Protein AF-A0A448WV19-F1 (afdb_monomer_lite)

Secondary structure (DSSP, 8-state):
--------HHHHHHHHHHSPPSEEEEEEEESSSSGGG-EEEEEEEETTEEEEESSTT-SS-SEEEE-TT-EEEEEETTEEEEE-TT--STT--EEEE-SSHHHHTT-

Structure (mmCIF, N/CA/C/O backbone):
data_AF-A0A448WV19-F1
#
_entry.id   AF-A0A448WV19-F1
#
loop_
_atom_site.group_PDB
_atom_site.id
_atom_site.type_symbol
_atom_site.label_atom_id
_atom_site.label_alt_id
_atom_site.label_comp_id
_atom_site.label_asym_id
_atom_site.label_entity_id
_atom_site.label_seq_id
_atom_site.pdbx_PDB_ins_code
_atom_site.Cartn_x
_atom_site.Cartn_y
_atom_site.Cartn_z
_atom_site.occupancy
_atom_site.B_iso_or_equiv
_atom_site.auth_seq_id
_atom_site.auth_comp_id
_atom_site.auth_asym_id
_atom_site.auth_atom_id
_atom_site.pdbx_PDB_model_num
ATOM 1 N N . MET A 1 1 ? -8.969 9.475 -21.921 1.00 36.94 1 MET A N 1
ATOM 2 C CA . MET A 1 1 ? -9.226 10.253 -20.693 1.00 36.94 1 MET A CA 1
ATOM 3 C C . MET A 1 1 ? -10.338 9.533 -19.950 1.00 36.94 1 MET A C 1
ATOM 5 O O . MET A 1 1 ? -11.493 9.821 -20.215 1.00 36.94 1 MET A O 1
ATOM 9 N N . LEU A 1 2 ? -10.011 8.553 -19.099 1.00 32.88 2 LEU A N 1
ATOM 10 C CA . LEU A 1 2 ? -10.973 8.065 -18.109 1.00 32.88 2 LEU A CA 1
ATOM 11 C C . LEU A 1 2 ? -10.776 8.928 -16.868 1.00 32.88 2 LEU A C 1
ATOM 13 O O . LEU A 1 2 ? -9.900 8.696 -16.041 1.00 32.88 2 LEU A O 1
ATOM 17 N N . LEU A 1 3 ? -11.526 10.021 -16.822 1.00 36.72 3 LEU A N 1
ATOM 18 C CA . LEU A 1 3 ? -11.643 10.816 -15.618 1.00 36.72 3 LEU A CA 1
ATOM 19 C C . LEU A 1 3 ? -12.665 10.074 -14.755 1.00 36.72 3 LEU A C 1
ATOM 21 O O . LEU A 1 3 ? -13.866 10.224 -14.968 1.00 36.72 3 LEU A O 1
ATOM 25 N N . MET A 1 4 ? -12.200 9.220 -13.840 1.00 44.19 4 MET A N 1
ATOM 26 C CA . MET A 1 4 ? -13.065 8.589 -12.841 1.00 44.19 4 MET A CA 1
ATOM 27 C C . MET A 1 4 ? -13.496 9.683 -11.854 1.00 44.19 4 MET A C 1
ATOM 29 O O . MET A 1 4 ? -12.908 9.891 -10.800 1.00 44.19 4 MET A O 1
ATOM 33 N N . LYS A 1 5 ? -14.466 10.489 -12.296 1.00 49.75 5 LYS A N 1
ATOM 34 C CA . LYS A 1 5 ? -14.966 11.707 -11.644 1.00 49.75 5 LYS A CA 1
ATOM 35 C C . LYS A 1 5 ? -16.047 11.421 -10.600 1.00 49.75 5 LYS A C 1
ATOM 37 O O . LYS A 1 5 ? -16.660 12.352 -10.094 1.00 49.75 5 LYS A O 1
ATOM 42 N N . ILE A 1 6 ? -16.286 10.151 -10.289 1.00 49.88 6 ILE A N 1
ATOM 43 C CA . ILE A 1 6 ? -17.255 9.730 -9.281 1.00 49.88 6 ILE A CA 1
ATOM 44 C C . ILE A 1 6 ? -16.493 8.935 -8.229 1.00 49.88 6 ILE A C 1
ATOM 46 O O . ILE A 1 6 ? -16.576 7.714 -8.163 1.00 49.88 6 ILE A O 1
ATOM 50 N N . LEU A 1 7 ? -15.694 9.640 -7.432 1.00 62.94 7 LEU A N 1
ATOM 51 C CA . LEU A 1 7 ? -15.180 9.084 -6.195 1.00 62.94 7 LEU A CA 1
ATOM 52 C C . LEU A 1 7 ? -15.671 9.941 -5.039 1.00 62.94 7 LEU A C 1
ATOM 54 O O . LEU A 1 7 ? -15.227 11.070 -4.854 1.00 62.94 7 LEU A O 1
ATOM 58 N N . ASN A 1 8 ? -16.631 9.405 -4.294 1.00 74.19 8 ASN A N 1
ATOM 59 C CA . ASN A 1 8 ? -17.055 9.968 -3.026 1.00 74.19 8 ASN A CA 1
ATOM 60 C C . ASN A 1 8 ? -16.3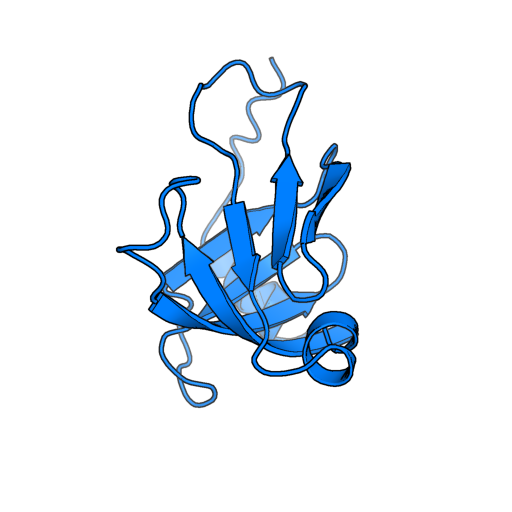43 9.187 -1.923 1.00 74.19 8 ASN A C 1
ATOM 62 O O . ASN A 1 8 ? -16.521 7.973 -1.817 1.00 74.19 8 ASN A O 1
ATOM 66 N N . GLU A 1 9 ? -15.559 9.881 -1.103 1.00 71.56 9 GLU A N 1
ATOM 67 C CA . GLU A 1 9 ? -14.842 9.298 0.035 1.00 71.56 9 GLU A CA 1
ATOM 68 C C . GLU A 1 9 ? -15.784 8.478 0.927 1.00 71.56 9 GLU A C 1
ATOM 70 O O . GLU A 1 9 ? -15.467 7.347 1.287 1.00 71.56 9 GLU A O 1
ATOM 75 N N . LYS A 1 10 ? -17.011 8.966 1.160 1.00 80.38 10 LYS A N 1
ATOM 76 C CA . LYS A 1 10 ? -18.027 8.253 1.950 1.00 80.38 10 LYS A CA 1
ATOM 77 C C . LYS A 1 10 ? -18.443 6.925 1.327 1.00 80.38 10 LYS A C 1
ATOM 79 O O . LYS A 1 10 ? -18.716 5.978 2.054 1.00 80.38 10 LYS A O 1
ATOM 84 N N . THR A 1 11 ? -18.496 6.843 -0.001 1.00 83.38 11 THR A N 1
ATOM 85 C CA . THR A 1 11 ? -18.836 5.599 -0.703 1.00 83.38 11 THR A CA 1
ATOM 86 C C . THR A 1 11 ? -17.714 4.580 -0.565 1.00 83.38 11 THR A C 1
ATOM 88 O O . THR A 1 11 ? -17.993 3.413 -0.312 1.00 83.38 11 THR A O 1
ATOM 91 N N . VAL A 1 12 ? -16.454 5.013 -0.668 1.00 78.81 12 VAL A N 1
ATOM 92 C CA . VAL A 1 12 ? -15.299 4.120 -0.489 1.00 78.81 12 VAL A CA 1
ATOM 93 C C . VAL A 1 12 ? -15.248 3.593 0.945 1.00 78.81 12 VAL A C 1
ATOM 95 O O . VAL A 1 12 ? -15.141 2.391 1.149 1.00 78.81 12 VAL A O 1
ATOM 98 N N . LEU A 1 13 ? -15.420 4.461 1.942 1.00 82.31 13 LEU A N 1
ATOM 99 C CA . LEU A 1 13 ? -15.494 4.056 3.350 1.00 82.31 13 LEU A CA 1
ATOM 100 C C . LEU A 1 13 ? -16.639 3.080 3.614 1.00 82.31 13 LEU A C 1
ATOM 102 O O . LEU A 1 13 ? -16.463 2.076 4.302 1.00 82.31 13 LEU A O 1
ATOM 106 N N . TYR A 1 14 ? -17.816 3.367 3.054 1.00 86.06 14 TYR A N 1
ATOM 107 C CA . TYR A 1 14 ? -18.973 2.492 3.173 1.00 86.06 14 TYR A CA 1
ATOM 108 C C . TYR A 1 14 ? -18.684 1.111 2.579 1.00 86.06 14 TYR A C 1
ATOM 110 O O . TYR A 1 14 ? -18.975 0.114 3.232 1.00 86.06 14 TYR A O 1
ATOM 118 N N . TYR A 1 15 ? -18.062 1.049 1.400 1.00 86.06 15 TYR A N 1
ATOM 119 C CA . TYR A 1 15 ? -17.647 -0.202 0.766 1.00 86.06 15 TYR A CA 1
ATOM 120 C C . TYR A 1 15 ? -16.700 -1.004 1.674 1.00 86.06 15 TYR A C 1
ATOM 122 O O . TYR A 1 15 ? -17.026 -2.123 2.055 1.00 86.06 15 TYR A O 1
ATOM 130 N N . PHE A 1 16 ? -15.606 -0.404 2.159 1.00 85.44 16 PHE A N 1
ATOM 131 C CA . PHE A 1 16 ? -14.665 -1.088 3.065 1.00 85.44 16 PHE A CA 1
ATOM 132 C C . PHE A 1 16 ? -15.283 -1.530 4.397 1.00 85.44 16 PHE A C 1
ATOM 134 O O . PHE A 1 16 ? -14.795 -2.476 5.009 1.00 85.44 16 PHE A O 1
ATOM 141 N N . LYS A 1 17 ? -16.332 -0.853 4.875 1.00 84.75 17 LYS A N 1
ATOM 142 C CA . LYS A 1 17 ? -17.014 -1.222 6.121 1.00 84.75 17 LYS A CA 1
ATOM 143 C C . LYS A 1 17 ? -17.917 -2.451 5.970 1.00 84.75 17 LYS A C 1
ATOM 145 O O . LYS A 1 17 ? -18.141 -3.141 6.961 1.00 84.75 17 LYS A O 1
ATOM 150 N N . HIS A 1 18 ? -18.472 -2.686 4.783 1.00 85.31 18 HIS A N 1
ATOM 151 C CA . HIS A 1 18 ? -19.487 -3.725 4.566 1.00 85.31 18 HIS A CA 1
ATOM 152 C C . HIS A 1 18 ? -18.979 -4.909 3.744 1.00 85.31 18 HIS A C 1
ATOM 154 O O . HIS A 1 18 ? -19.584 -5.976 3.796 1.00 85.31 18 HIS A O 1
ATOM 160 N N . GLU A 1 19 ? -17.873 -4.743 3.027 1.00 87.56 19 GLU A N 1
ATOM 161 C CA . GLU A 1 19 ? -17.269 -5.808 2.239 1.00 87.56 19 GLU A CA 1
ATOM 162 C C . GLU A 1 19 ? -16.224 -6.599 3.017 1.00 87.56 19 GLU A C 1
ATOM 164 O O . GLU A 1 19 ? -15.606 -6.126 3.976 1.00 87.56 19 GLU A O 1
ATOM 169 N N . ARG A 1 20 ? -15.995 -7.833 2.564 1.00 88.06 20 ARG A N 1
ATOM 170 C CA . ARG A 1 20 ? -14.919 -8.672 3.082 1.00 88.06 20 ARG A CA 1
ATOM 171 C C . ARG A 1 20 ? -13.573 -8.136 2.597 1.00 88.06 20 ARG A C 1
ATOM 173 O O . ARG A 1 20 ? -13.386 -7.876 1.412 1.00 88.06 20 ARG A O 1
ATOM 180 N N . HIS A 1 21 ? -12.621 -8.007 3.517 1.00 89.81 21 HIS A N 1
ATOM 181 C CA . HIS A 1 21 ? -11.244 -7.660 3.171 1.00 89.81 21 HIS A CA 1
ATOM 182 C C . HIS A 1 21 ? -10.541 -8.897 2.613 1.00 89.81 21 HIS A C 1
ATOM 184 O O . HIS A 1 21 ? -10.567 -9.963 3.235 1.00 89.81 21 HIS A O 1
ATOM 190 N N . ASP A 1 22 ? -9.938 -8.759 1.434 1.00 92.38 22 ASP A N 1
ATOM 191 C CA . ASP A 1 22 ? -9.237 -9.854 0.760 1.00 92.38 22 ASP A CA 1
ATOM 192 C C . ASP A 1 22 ? -7.896 -10.123 1.437 1.00 92.38 22 ASP A C 1
ATOM 194 O O . ASP A 1 22 ? -7.525 -11.270 1.691 1.00 92.38 22 ASP A O 1
ATOM 198 N N . LYS A 1 23 ? -7.178 -9.038 1.740 1.00 94.62 23 LYS A N 1
ATOM 199 C CA . LYS A 1 23 ? -5.858 -9.044 2.362 1.00 94.62 23 LYS A CA 1
ATOM 200 C C . LYS A 1 23 ? -5.652 -7.794 3.207 1.00 94.62 23 LYS A C 1
ATOM 202 O O . LYS A 1 23 ? -6.154 -6.718 2.884 1.00 94.62 23 LYS A O 1
ATOM 207 N N . GLU A 1 24 ? -4.865 -7.926 4.265 1.00 94.62 24 GLU A N 1
ATOM 208 C CA . GLU A 1 24 ? -4.485 -6.814 5.128 1.00 94.62 24 GLU A CA 1
ATOM 209 C C . GLU A 1 24 ? -3.094 -7.035 5.727 1.00 94.62 24 GLU A C 1
ATOM 211 O O . GLU A 1 24 ? -2.678 -8.162 5.996 1.00 94.62 24 GLU A O 1
ATOM 216 N N . GLY A 1 25 ? -2.354 -5.954 5.956 1.00 95.50 25 GLY A N 1
ATOM 217 C CA . GLY A 1 25 ? -0.951 -6.071 6.330 1.00 95.50 25 GLY A CA 1
ATOM 218 C C . GLY A 1 25 ? -0.248 -4.733 6.464 1.00 95.50 25 GLY A C 1
ATOM 219 O O . GLY A 1 25 ? -0.702 -3.705 5.970 1.00 95.50 25 GLY A O 1
ATOM 220 N N . THR A 1 26 ? 0.879 -4.730 7.170 1.00 96.25 26 THR A N 1
ATOM 221 C CA . THR A 1 26 ? 1.673 -3.512 7.347 1.00 96.25 26 THR A CA 1
ATOM 222 C C . THR A 1 26 ? 2.851 -3.506 6.390 1.00 96.25 26 THR A C 1
ATOM 224 O O . THR A 1 26 ? 3.689 -4.400 6.442 1.00 96.25 26 THR A O 1
ATOM 227 N N . LEU A 1 27 ? 2.948 -2.458 5.574 1.00 96.69 27 LEU A N 1
ATOM 228 C CA . LEU A 1 27 ? 4.061 -2.229 4.658 1.00 96.69 27 LEU A CA 1
ATOM 229 C C . LEU A 1 27 ? 4.599 -0.810 4.825 1.00 96.69 27 LEU A C 1
ATOM 231 O O . LEU A 1 27 ? 3.926 0.109 5.293 1.00 96.69 27 LEU A O 1
ATOM 235 N N . PHE A 1 28 ? 5.831 -0.606 4.399 1.00 95.62 28 PHE A N 1
ATOM 236 C CA . PHE A 1 28 ? 6.408 0.711 4.226 1.00 95.62 28 PHE A CA 1
ATOM 237 C C . PHE A 1 28 ? 6.034 1.263 2.855 1.00 95.62 28 PHE A C 1
ATOM 239 O O . PHE A 1 28 ? 6.182 0.585 1.847 1.00 95.62 28 PHE A O 1
ATOM 246 N N . LYS A 1 29 ? 5.622 2.529 2.795 1.00 94.38 29 LYS A N 1
ATOM 247 C CA . LYS A 1 29 ? 5.167 3.196 1.574 1.00 94.38 29 LYS A CA 1
ATOM 248 C C . LYS A 1 29 ? 5.942 4.472 1.267 1.00 94.38 29 LYS A C 1
ATOM 250 O O . LYS A 1 29 ? 6.116 5.318 2.140 1.00 94.38 29 LYS A O 1
ATOM 255 N N . THR A 1 30 ? 6.249 4.693 -0.010 1.00 92.88 30 THR A N 1
ATOM 256 C CA . THR A 1 30 ? 6.687 5.990 -0.560 1.00 92.88 30 THR A CA 1
ATOM 257 C C . THR A 1 30 ? 6.092 6.225 -1.958 1.00 92.88 30 THR A C 1
ATOM 259 O O . THR A 1 30 ? 5.580 5.302 -2.590 1.00 92.88 30 THR A O 1
ATOM 262 N N . ARG A 1 31 ? 6.086 7.480 -2.425 1.00 88.38 31 ARG A N 1
ATOM 263 C CA . ARG A 1 31 ? 5.794 7.846 -3.833 1.00 88.38 31 ARG A CA 1
ATOM 264 C C . ARG A 1 31 ? 7.065 8.143 -4.639 1.00 88.38 31 ARG A C 1
ATOM 266 O O . ARG A 1 31 ? 7.004 8.466 -5.818 1.00 88.38 31 ARG A O 1
ATOM 273 N N . LEU A 1 32 ? 8.224 8.083 -3.991 1.00 82.19 32 LEU A N 1
ATOM 274 C CA . LEU A 1 32 ? 9.522 8.347 -4.595 1.00 82.19 32 LEU A CA 1
ATOM 275 C C . LEU A 1 32 ? 10.328 7.058 -4.594 1.00 82.19 32 LEU A C 1
ATOM 277 O O . LEU A 1 32 ? 10.419 6.404 -3.564 1.00 82.19 32 LEU A O 1
ATOM 281 N N . GLN A 1 33 ? 11.004 6.757 -5.697 1.00 69.31 33 GLN A N 1
ATOM 282 C CA . GLN A 1 33 ? 11.907 5.605 -5.776 1.00 69.31 33 GLN A CA 1
ATOM 283 C C . GLN A 1 33 ? 13.092 5.705 -4.787 1.00 69.31 33 GLN A C 1
ATOM 285 O O . GLN A 1 33 ? 13.749 4.715 -4.479 1.00 69.31 33 GLN A O 1
ATOM 290 N N . LYS A 1 34 ? 13.378 6.908 -4.265 1.00 69.19 34 LYS A N 1
ATOM 291 C CA . LYS A 1 34 ? 14.466 7.157 -3.310 1.00 69.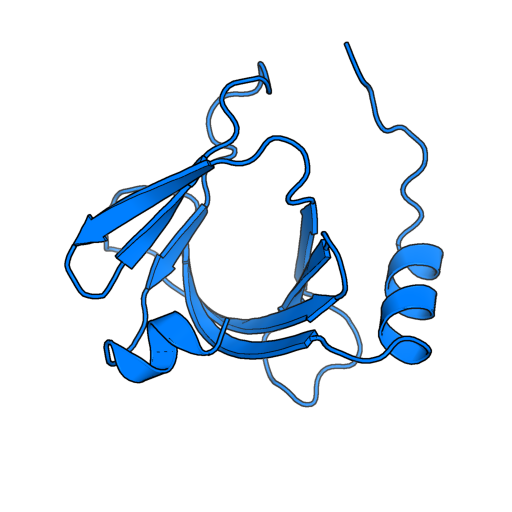19 34 LYS A CA 1
ATOM 292 C C . LYS A 1 34 ? 14.099 6.667 -1.901 1.00 69.19 34 LYS A C 1
ATOM 294 O O . LYS A 1 34 ? 13.050 7.018 -1.364 1.00 69.19 34 LYS A O 1
ATOM 299 N N . LYS A 1 35 ? 15.022 5.922 -1.279 1.00 60.88 35 LYS A N 1
ATOM 300 C CA . LYS A 1 35 ? 14.836 5.172 -0.020 1.00 60.88 35 LYS A CA 1
ATOM 301 C C . LYS A 1 35 ? 14.529 6.010 1.238 1.00 60.88 35 LYS A C 1
ATOM 303 O O . LYS A 1 35 ? 14.056 5.449 2.218 1.00 60.88 35 LYS A O 1
ATOM 308 N N . ASN A 1 36 ? 14.724 7.330 1.236 1.00 65.94 36 ASN A N 1
ATOM 309 C CA . ASN A 1 36 ? 14.724 8.121 2.482 1.00 65.94 36 ASN A CA 1
ATOM 310 C C . ASN A 1 36 ? 13.341 8.567 3.003 1.00 65.94 36 ASN A C 1
ATOM 312 O O . ASN A 1 36 ? 13.277 9.295 3.989 1.00 65.94 36 ASN A O 1
ATOM 316 N N . HIS A 1 37 ? 12.230 8.154 2.380 1.00 80.19 37 HIS A N 1
ATOM 317 C CA . HIS A 1 37 ? 10.889 8.637 2.760 1.00 80.19 37 HIS A CA 1
ATOM 318 C C . HIS A 1 37 ? 9.819 7.542 2.835 1.00 80.19 37 HIS A C 1
ATOM 320 O O . HIS A 1 37 ? 8.639 7.794 2.584 1.00 80.19 37 HIS A O 1
ATOM 326 N N . PHE A 1 38 ? 10.216 6.320 3.184 1.00 91.25 38 PHE A N 1
ATOM 327 C CA . PHE A 1 38 ? 9.261 5.260 3.478 1.00 91.25 38 PHE A CA 1
ATOM 328 C C . PHE A 1 38 ? 8.539 5.531 4.805 1.00 91.25 38 PHE A C 1
ATOM 330 O O . PHE A 1 38 ? 9.171 5.747 5.836 1.00 91.25 38 PHE A O 1
ATOM 337 N N . LYS A 1 39 ? 7.205 5.499 4.785 1.00 94.69 39 LYS A N 1
ATOM 338 C CA . LYS A 1 39 ? 6.360 5.582 5.982 1.00 94.69 39 LYS A CA 1
ATOM 339 C C . LYS A 1 39 ? 5.648 4.254 6.201 1.00 94.69 39 LYS A C 1
ATOM 341 O O . LYS A 1 39 ? 5.073 3.722 5.256 1.00 94.69 39 LYS A O 1
ATOM 346 N N . LYS A 1 40 ? 5.670 3.731 7.428 1.00 95.88 40 LYS A N 1
ATOM 347 C CA . LYS A 1 40 ? 4.943 2.506 7.797 1.00 95.88 40 LYS A CA 1
ATOM 348 C C . LYS A 1 40 ? 3.440 2.772 7.737 1.00 95.88 40 LYS A C 1
ATOM 350 O O . LYS A 1 40 ? 2.986 3.772 8.288 1.00 95.88 40 LYS A O 1
ATOM 355 N N . ARG A 1 41 ? 2.685 1.943 7.025 1.00 96.88 41 ARG A N 1
ATOM 356 C CA . ARG A 1 41 ? 1.241 2.092 6.820 1.00 96.88 41 ARG A CA 1
ATOM 357 C C . ARG A 1 41 ? 0.569 0.735 6.899 1.00 96.88 41 ARG A C 1
ATOM 359 O O . ARG A 1 41 ? 1.125 -0.260 6.437 1.00 96.88 41 ARG A O 1
ATOM 366 N N . TYR A 1 42 ? -0.622 0.717 7.478 1.00 96.56 42 TYR A N 1
ATOM 367 C CA . TYR A 1 42 ? -1.473 -0.460 7.459 1.00 96.56 42 TYR A CA 1
ATOM 368 C C . TYR A 1 42 ? -2.325 -0.431 6.196 1.00 96.56 42 TYR A C 1
ATOM 370 O O . TYR A 1 42 ? -2.982 0.572 5.934 1.00 96.56 42 TYR A O 1
ATOM 378 N N . PHE A 1 43 ? -2.265 -1.486 5.399 1.00 96.25 43 PHE A N 1
ATOM 379 C CA . PHE A 1 43 ? -2.957 -1.616 4.128 1.00 96.25 43 PHE A C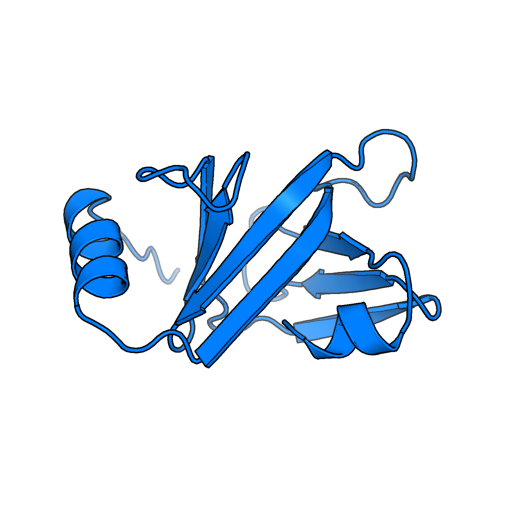A 1
ATOM 380 C C . PHE A 1 43 ? -4.115 -2.594 4.252 1.00 96.25 43 PHE A C 1
ATOM 382 O O . PHE A 1 43 ? -3.993 -3.615 4.927 1.00 96.25 43 PHE A O 1
ATOM 389 N N . VAL A 1 44 ? -5.207 -2.278 3.563 1.00 94.56 44 VAL A N 1
ATOM 390 C CA . VAL A 1 44 ? -6.375 -3.146 3.418 1.00 94.56 44 VAL A CA 1
ATOM 391 C C . VAL A 1 44 ? -6.737 -3.193 1.940 1.00 94.56 44 VAL A C 1
ATOM 393 O O . VAL A 1 44 ? -6.958 -2.151 1.316 1.00 94.56 44 VAL A O 1
ATOM 396 N N . LEU A 1 45 ? -6.769 -4.399 1.383 1.00 94.19 45 LEU A N 1
ATOM 397 C CA . LEU A 1 45 ? -7.185 -4.680 0.017 1.00 94.19 45 LEU A CA 1
ATOM 398 C C . LEU A 1 45 ? -8.627 -5.189 0.023 1.00 94.19 45 LEU A C 1
ATOM 400 O O . LEU A 1 45 ? -8.961 -6.133 0.741 1.00 94.19 45 LEU A O 1
ATOM 404 N N . CYS A 1 46 ? -9.467 -4.571 -0.799 1.00 92.94 46 CYS A N 1
ATOM 405 C CA . CYS A 1 46 ? -10.817 -5.040 -1.070 1.00 92.94 46 CYS A CA 1
ATOM 406 C C . CYS A 1 46 ? -11.129 -4.856 -2.560 1.00 92.94 46 CYS A C 1
ATOM 408 O O . CYS A 1 46 ? -11.189 -3.729 -3.066 1.00 92.94 46 CYS A O 1
ATOM 410 N N . GLY A 1 47 ? -11.290 -5.962 -3.284 1.00 89.69 47 GLY A N 1
ATOM 411 C CA . GLY A 1 47 ? -11.410 -5.986 -4.736 1.00 89.69 47 GLY A CA 1
ATOM 412 C C . GLY A 1 47 ? -10.194 -5.351 -5.412 1.00 89.69 47 GLY A C 1
ATOM 413 O O . GLY A 1 47 ? -9.056 -5.780 -5.238 1.00 89.69 47 GLY A O 1
ATOM 414 N N . ASN A 1 48 ? -10.428 -4.295 -6.192 1.00 89.81 48 ASN A N 1
ATOM 415 C CA . ASN A 1 48 ? -9.381 -3.524 -6.868 1.00 89.81 48 ASN A CA 1
ATOM 416 C C . ASN A 1 48 ? -9.011 -2.225 -6.129 1.00 89.81 48 ASN A C 1
ATOM 418 O O . ASN A 1 48 ? -8.430 -1.318 -6.733 1.00 89.81 48 ASN A O 1
ATOM 422 N N . ILE A 1 49 ? -9.359 -2.106 -4.847 1.00 91.25 49 ILE A N 1
ATOM 423 C CA . ILE A 1 49 ? -9.117 -0.909 -4.049 1.00 91.25 49 ILE A CA 1
ATOM 424 C C . ILE A 1 49 ? -8.167 -1.245 -2.904 1.00 91.25 49 ILE A C 1
ATOM 426 O O . ILE A 1 49 ? -8.441 -2.118 -2.085 1.00 91.25 49 ILE A O 1
ATOM 430 N N . LEU A 1 50 ? -7.062 -0.509 -2.827 1.00 93.69 50 LEU A N 1
ATOM 431 C CA . LEU A 1 50 ? -6.064 -0.634 -1.774 1.00 93.69 50 LEU A CA 1
ATOM 432 C C . LEU A 1 50 ? -6.061 0.640 -0.922 1.00 93.69 50 LEU A C 1
ATOM 434 O O . LEU A 1 50 ? -5.548 1.686 -1.334 1.00 93.69 50 LEU A O 1
ATOM 438 N N . ALA A 1 51 ? -6.657 0.562 0.264 1.00 92.94 51 ALA A N 1
ATOM 439 C CA . ALA A 1 51 ? -6.667 1.641 1.246 1.00 92.94 51 ALA A CA 1
ATOM 440 C C . ALA A 1 51 ? -5.445 1.545 2.167 1.00 92.94 51 ALA A C 1
ATOM 442 O O . ALA A 1 51 ? -4.937 0.453 2.424 1.00 92.94 51 ALA A O 1
ATOM 443 N N . TYR A 1 52 ? -4.965 2.685 2.672 1.00 94.56 52 TYR A N 1
ATOM 444 C CA . TYR A 1 52 ? -3.891 2.708 3.664 1.00 94.56 52 TYR A CA 1
ATOM 445 C C . TYR A 1 52 ? -4.152 3.682 4.811 1.00 94.56 52 TYR A C 1
ATOM 447 O O . TYR A 1 52 ? -4.609 4.805 4.610 1.00 94.56 52 TYR A O 1
ATOM 455 N N . TYR A 1 53 ? -3.776 3.261 6.013 1.00 94.81 53 TYR A N 1
ATOM 456 C CA . TYR A 1 53 ? -4.055 3.905 7.294 1.00 94.81 53 TYR A CA 1
ATOM 457 C C . TYR A 1 53 ? -2.745 4.197 8.040 1.00 94.81 53 TYR A C 1
ATOM 459 O O . TYR A 1 53 ? -1.692 3.631 7.710 1.00 94.81 53 TYR A O 1
ATOM 467 N N . GLU A 1 54 ? -2.777 5.082 9.042 1.00 96.25 54 GLU A N 1
ATOM 468 C CA . GLU A 1 54 ? -1.623 5.256 9.936 1.00 96.25 54 GLU A CA 1
ATOM 469 C C . GLU A 1 54 ? -1.459 4.001 10.808 1.00 96.25 54 GLU A C 1
ATOM 471 O O . GLU A 1 54 ? -0.347 3.492 10.954 1.00 96.25 54 GLU A O 1
ATOM 476 N N . ARG A 1 55 ? -2.566 3.462 11.335 1.00 96.19 55 ARG A N 1
ATOM 477 C CA . ARG A 1 55 ? -2.632 2.270 12.193 1.00 96.19 55 ARG A CA 1
ATOM 478 C C . ARG A 1 55 ? -3.837 1.398 11.835 1.00 96.19 55 ARG A C 1
ATOM 480 O O . ARG A 1 55 ? -4.818 1.873 11.281 1.00 96.19 55 ARG A O 1
ATOM 487 N N . ARG A 1 56 ? -3.793 0.121 12.234 1.00 94.38 56 ARG A N 1
ATOM 488 C CA . ARG A 1 56 ? -4.892 -0.848 12.035 1.00 94.38 56 ARG A CA 1
ATOM 489 C C . ARG A 1 56 ? -6.216 -0.438 12.691 1.00 94.38 56 ARG A C 1
ATOM 491 O O . ARG A 1 56 ? -7.273 -0.796 12.199 1.00 94.38 56 ARG A O 1
ATOM 498 N N . SER A 1 57 ? -6.154 0.268 13.816 1.00 93.44 57 SER A N 1
ATOM 499 C CA . SER A 1 57 ? -7.332 0.704 14.575 1.00 93.44 57 SER A CA 1
ATOM 500 C C . SER A 1 57 ? -8.011 1.951 14.007 1.00 93.44 57 SER A C 1
ATOM 502 O O . SER A 1 57 ? -9.033 2.373 14.546 1.00 93.44 57 SER A O 1
ATOM 504 N N . ASP A 1 58 ? -7.417 2.591 13.000 1.00 92.56 58 ASP A N 1
ATOM 505 C CA . ASP A 1 58 ? -7.945 3.841 12.468 1.00 92.56 58 ASP A CA 1
ATOM 506 C C . ASP A 1 58 ? -9.170 3.569 11.594 1.00 92.56 58 ASP A C 1
ATOM 508 O O . ASP A 1 58 ? -9.198 2.630 10.803 1.00 92.56 58 ASP A O 1
ATOM 512 N N . VAL A 1 59 ? -10.184 4.420 11.734 1.00 84.94 59 VAL A N 1
ATOM 513 C CA . VAL A 1 59 ? -11.441 4.301 10.979 1.00 84.94 59 VAL A CA 1
ATOM 514 C C . VAL A 1 59 ? -11.295 4.882 9.571 1.00 84.94 59 VAL A C 1
ATOM 516 O O . VAL A 1 59 ? -11.834 4.339 8.610 1.00 84.94 59 VAL A O 1
ATOM 519 N N . GLU A 1 60 ? -10.538 5.972 9.449 1.00 86.50 60 GLU A N 1
ATOM 520 C CA . GLU A 1 60 ? -10.396 6.744 8.216 1.00 86.50 60 GLU A CA 1
ATOM 521 C C . GLU A 1 60 ? -9.035 6.472 7.552 1.00 86.50 60 GLU A C 1
ATOM 523 O O . GLU A 1 60 ? -7.996 6.575 8.216 1.00 86.50 60 GLU A O 1
ATOM 528 N N . PRO A 1 61 ? -8.996 6.143 6.249 1.00 92.31 61 PRO A N 1
ATOM 529 C CA . PRO A 1 61 ? -7.757 5.935 5.529 1.00 92.31 61 PRO A CA 1
ATOM 530 C C . PRO A 1 61 ? -7.065 7.272 5.266 1.00 92.31 61 PRO A C 1
ATOM 532 O O . PRO A 1 61 ? -7.679 8.289 4.954 1.00 92.31 61 PRO A O 1
ATOM 535 N N . LEU A 1 62 ? -5.738 7.243 5.279 1.00 92.62 62 LEU A N 1
ATOM 536 C CA . LEU A 1 62 ? -4.902 8.350 4.813 1.00 92.62 62 LEU A CA 1
ATOM 537 C C . LEU A 1 62 ? -4.907 8.483 3.285 1.00 92.62 62 LEU A C 1
ATOM 539 O O . LEU A 1 62 ? -4.409 9.468 2.735 1.00 92.62 62 LEU A O 1
ATOM 543 N N . GLY A 1 63 ? -5.366 7.453 2.582 1.00 90.62 63 GLY A N 1
ATOM 544 C CA . GLY A 1 63 ? -5.581 7.502 1.151 1.00 90.62 63 GLY A CA 1
ATOM 545 C C . GLY A 1 63 ? -5.928 6.149 0.560 1.00 90.62 63 GLY A C 1
ATOM 546 O O . GLY A 1 63 ? -5.855 5.107 1.210 1.00 90.62 63 GLY A O 1
ATOM 547 N N . VAL A 1 64 ? -6.302 6.205 -0.711 1.00 90.88 64 VAL A N 1
ATOM 548 C CA . VAL A 1 64 ? -6.813 5.071 -1.471 1.00 90.88 64 VAL A CA 1
ATOM 549 C C . VAL A 1 64 ? -6.076 4.991 -2.802 1.00 90.88 64 VAL A C 1
ATOM 551 O O . VAL A 1 64 ? -5.759 6.015 -3.415 1.00 90.88 64 VAL A O 1
ATOM 554 N N . ILE A 1 65 ? -5.774 3.771 -3.231 1.00 90.19 65 ILE A N 1
ATOM 555 C CA . ILE A 1 65 ? -5.143 3.457 -4.508 1.00 90.19 65 ILE A CA 1
ATOM 556 C C . ILE A 1 65 ? -6.101 2.548 -5.275 1.00 90.19 65 ILE A C 1
ATOM 558 O O . ILE A 1 65 ? -6.410 1.448 -4.826 1.00 90.19 65 ILE A O 1
ATOM 562 N N . PHE A 1 66 ? -6.561 3.007 -6.435 1.00 89.38 66 PHE A N 1
ATOM 563 C CA . PHE A 1 66 ? -7.299 2.161 -7.370 1.00 89.38 66 PHE A CA 1
ATOM 564 C C . PHE A 1 66 ? -6.294 1.375 -8.187 1.00 89.38 66 PHE A C 1
ATOM 566 O O . PHE A 1 66 ? -5.447 1.970 -8.845 1.00 89.38 66 PHE A O 1
ATOM 573 N N . LEU A 1 67 ? -6.391 0.054 -8.134 1.00 91.12 67 LEU A N 1
ATOM 574 C CA . LEU A 1 67 ? -5.503 -0.877 -8.818 1.00 91.12 67 LEU A CA 1
ATOM 575 C C . LEU A 1 67 ? -5.971 -1.168 -10.256 1.00 91.12 67 LEU A C 1
ATOM 577 O O . LEU A 1 67 ? -5.460 -2.065 -10.919 1.00 91.12 67 LEU A O 1
ATOM 581 N N . GLU A 1 68 ? -6.940 -0.427 -10.785 1.00 88.81 68 GLU A N 1
ATOM 582 C CA . GLU A 1 68 ? -7.338 -0.589 -12.181 1.00 88.81 68 GLU A CA 1
ATOM 583 C C . GLU A 1 68 ? -6.197 -0.179 -13.126 1.00 88.81 68 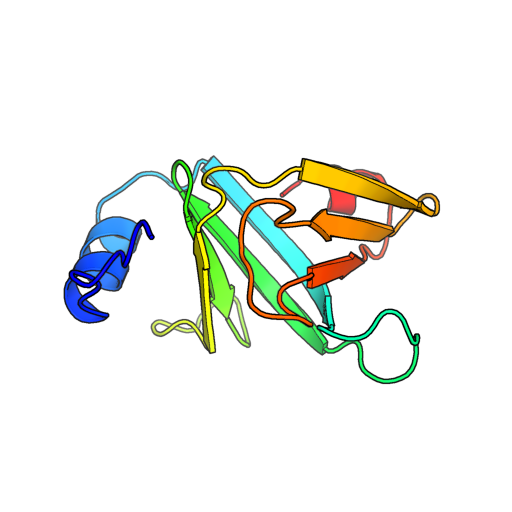GLU A C 1
ATOM 585 O O . GLU A 1 68 ? -5.643 0.918 -13.028 1.00 88.81 68 GLU A O 1
ATOM 590 N N . GLY A 1 69 ? -5.828 -1.085 -14.038 1.00 88.62 69 GLY A N 1
ATOM 591 C CA . GLY A 1 69 ? -4.768 -0.849 -15.020 1.00 88.62 69 GLY A CA 1
ATOM 592 C C . GLY A 1 69 ? -3.365 -0.692 -14.422 1.00 88.62 69 GLY A C 1
ATOM 593 O O . GLY A 1 69 ? -2.483 -0.165 -15.105 1.00 88.62 69 GLY A O 1
ATOM 594 N N . HIS A 1 70 ? -3.159 -1.108 -13.166 1.00 92.44 70 HIS A N 1
ATOM 595 C CA . HIS A 1 70 ? -1.829 -1.130 -12.566 1.00 92.44 70 HIS A CA 1
ATOM 596 C C . HIS A 1 70 ? -0.995 -2.308 -13.088 1.00 92.44 70 HIS A C 1
ATOM 598 O O . HIS A 1 70 ? -1.532 -3.338 -13.495 1.00 92.44 70 HIS A O 1
ATOM 604 N N . SER A 1 71 ? 0.324 -2.173 -13.020 1.00 92.75 71 SER A N 1
ATOM 605 C CA . SER A 1 71 ? 1.256 -3.299 -13.064 1.00 92.75 71 SER A CA 1
ATOM 606 C C . SER A 1 71 ? 2.098 -3.332 -11.791 1.00 92.75 71 SER A C 1
ATOM 608 O O . SER A 1 71 ? 2.274 -2.311 -11.118 1.00 92.75 71 SER A O 1
ATOM 610 N N . ILE A 1 72 ? 2.597 -4.518 -11.452 1.00 93.50 72 ILE A N 1
ATOM 611 C CA . ILE A 1 72 ? 3.502 -4.733 -10.323 1.00 93.50 72 ILE A CA 1
ATOM 612 C C . ILE A 1 72 ? 4.890 -5.019 -10.887 1.00 93.50 72 ILE A C 1
ATOM 614 O O . ILE A 1 72 ? 5.057 -5.922 -11.703 1.00 93.50 72 ILE A O 1
ATOM 618 N N . GLU A 1 73 ? 5.882 -4.259 -10.439 1.00 93.88 73 GLU A N 1
ATOM 619 C CA . GLU A 1 73 ? 7.288 -4.482 -10.775 1.00 93.88 73 GLU A CA 1
ATOM 620 C C . GLU A 1 73 ? 8.086 -4.726 -9.499 1.00 9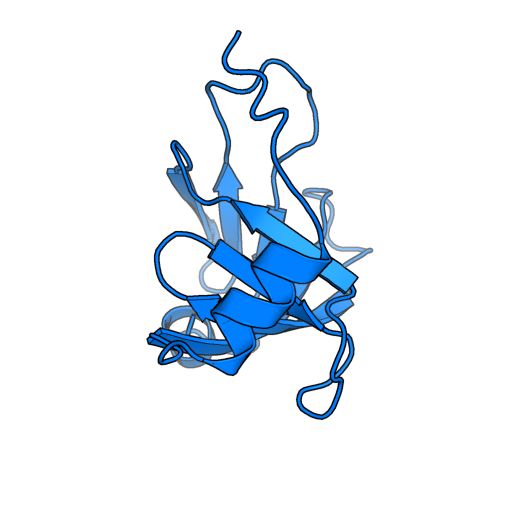3.88 73 GLU A C 1
ATOM 622 O O . GLU A 1 73 ? 8.096 -3.886 -8.597 1.00 93.88 73 GLU A O 1
ATOM 627 N N . MET A 1 74 ? 8.781 -5.860 -9.423 1.00 92.94 74 MET A N 1
ATOM 628 C CA . MET A 1 74 ? 9.721 -6.113 -8.334 1.00 92.94 74 MET A CA 1
ATOM 629 C C . MET A 1 74 ? 10.930 -5.187 -8.486 1.00 92.94 74 MET A C 1
ATOM 631 O O . MET A 1 74 ? 11.557 -5.139 -9.543 1.00 92.94 74 MET A O 1
ATOM 635 N N . VAL A 1 75 ? 11.243 -4.437 -7.432 1.00 92.25 75 VAL A N 1
ATOM 636 C CA . VAL A 1 75 ? 12.411 -3.546 -7.370 1.00 92.25 75 VAL A CA 1
ATOM 637 C C . VAL A 1 75 ? 13.578 -4.257 -6.690 1.00 92.25 75 VAL A C 1
ATOM 639 O O . VAL A 1 75 ? 14.717 -4.133 -7.132 1.00 92.25 75 VAL A O 1
ATOM 642 N N . ASP A 1 76 ? 13.281 -4.991 -5.620 1.00 91.94 76 ASP A N 1
ATOM 643 C CA . ASP A 1 76 ? 14.174 -5.904 -4.908 1.00 91.94 76 ASP A CA 1
ATOM 644 C C . ASP A 1 76 ? 13.333 -6.952 -4.154 1.00 91.94 76 ASP A C 1
ATOM 646 O O . ASP A 1 76 ? 12.104 -6.904 -4.199 1.00 91.94 76 ASP A O 1
ATOM 650 N N . ASP A 1 77 ? 13.974 -7.886 -3.448 1.00 91.31 77 ASP A N 1
ATOM 651 C CA . ASP A 1 77 ? 13.307 -9.012 -2.768 1.00 91.31 77 ASP A CA 1
ATOM 652 C C . ASP A 1 77 ? 12.250 -8.596 -1.732 1.00 91.31 77 ASP A C 1
ATOM 654 O O . ASP A 1 77 ? 11.395 -9.394 -1.351 1.00 91.31 77 ASP A O 1
ATOM 658 N N . LEU A 1 78 ? 12.304 -7.349 -1.256 1.00 93.50 78 LEU A N 1
ATOM 659 C CA . LEU A 1 78 ? 11.406 -6.828 -0.231 1.00 93.50 78 LEU A CA 1
ATOM 660 C C . LEU A 1 78 ? 10.531 -5.683 -0.734 1.00 93.50 78 LEU A C 1
ATOM 662 O O . LEU A 1 78 ? 9.726 -5.178 0.045 1.00 93.50 78 LEU A O 1
ATOM 666 N N . THR A 1 79 ? 10.686 -5.247 -1.986 1.00 93.25 79 THR A N 1
ATOM 667 C CA . THR A 1 79 ? 10.067 -4.023 -2.498 1.00 93.25 79 THR A CA 1
ATOM 668 C C . THR A 1 79 ? 9.472 -4.243 -3.879 1.00 93.25 79 THR A C 1
ATOM 670 O O . THR A 1 79 ? 10.181 -4.610 -4.815 1.00 93.25 79 THR A O 1
ATOM 673 N N . PHE A 1 80 ? 8.199 -3.890 -4.048 1.00 94.00 80 PHE A N 1
ATOM 674 C CA . PHE A 1 80 ? 7.579 -3.766 -5.366 1.00 94.00 80 PHE A CA 1
ATOM 675 C C . PHE A 1 80 ? 7.087 -2.344 -5.625 1.00 94.00 80 PHE A C 1
ATOM 677 O O . PHE A 1 80 ? 6.822 -1.558 -4.708 1.00 94.00 80 PHE A O 1
ATOM 684 N N . ALA A 1 81 ? 6.961 -2.010 -6.902 1.00 93.56 81 ALA A N 1
ATOM 685 C CA . ALA A 1 81 ? 6.346 -0.791 -7.380 1.00 93.56 81 ALA A CA 1
ATOM 686 C C . ALA A 1 81 ? 4.980 -1.100 -8.003 1.00 93.56 81 ALA A C 1
ATOM 688 O O . ALA A 1 81 ? 4.881 -1.926 -8.905 1.00 93.56 81 ALA A O 1
ATOM 689 N N . LEU A 1 82 ? 3.943 -0.395 -7.553 1.00 94.12 82 LEU A N 1
ATOM 690 C CA . LEU A 1 82 ? 2.677 -0.271 -8.270 1.00 94.12 82 LEU A CA 1
ATOM 691 C C . LEU A 1 82 ? 2.841 0.833 -9.311 1.00 94.12 82 LEU A C 1
ATOM 693 O O . LEU A 1 82 ? 3.004 2.005 -8.950 1.00 94.12 82 LEU A O 1
ATOM 697 N N . LYS A 1 83 ? 2.820 0.451 -10.584 1.00 92.19 83 LYS A N 1
ATOM 698 C CA . LYS A 1 83 ? 2.971 1.336 -11.740 1.00 92.19 83 LYS A CA 1
ATOM 699 C C . LYS A 1 83 ? 1.631 1.549 -12.423 1.00 92.19 83 LYS A C 1
ATOM 701 O O . LYS A 1 83 ? 0.804 0.645 -12.471 1.00 92.19 83 LYS A O 1
ATOM 706 N N . PHE A 1 84 ? 1.442 2.731 -13.004 1.00 90.38 84 PHE A N 1
ATOM 707 C CA . PHE A 1 84 ? 0.210 3.098 -13.710 1.00 90.38 84 PHE A CA 1
ATOM 708 C C . PHE A 1 84 ? 0.514 3.623 -15.120 1.00 90.38 84 PHE A C 1
ATOM 710 O O . PHE A 1 84 ? 0.384 4.823 -15.373 1.00 90.38 84 PHE A O 1
ATOM 717 N N . PRO A 1 85 ? 0.931 2.749 -16.055 1.00 84.75 85 PRO A N 1
ATOM 718 C CA . PRO A 1 85 ? 1.497 3.156 -17.346 1.00 84.75 85 PRO A CA 1
ATOM 719 C C . PRO A 1 85 ? 0.532 3.965 -18.226 1.00 84.75 85 PRO A C 1
ATOM 721 O O . PRO A 1 85 ? 0.962 4.769 -19.051 1.00 84.75 85 PRO A O 1
ATOM 724 N N . PHE A 1 86 ? -0.778 3.793 -18.037 1.00 81.56 86 PHE A N 1
ATOM 725 C CA . PHE A 1 86 ? -1.810 4.472 -18.826 1.00 81.56 86 PHE A CA 1
ATOM 726 C C . PHE A 1 86 ? -2.281 5.804 -18.221 1.00 81.56 86 PHE A C 1
ATOM 728 O O . PHE A 1 86 ? -3.102 6.507 -18.819 1.00 81.56 86 PHE A O 1
ATOM 735 N N . ILE A 1 87 ? -1.758 6.188 -17.053 1.00 79.25 87 ILE A N 1
ATOM 736 C CA . ILE A 1 87 ? -2.076 7.458 -16.401 1.00 79.25 87 ILE A CA 1
ATOM 737 C C . ILE A 1 87 ? -1.040 8.499 -16.831 1.00 79.25 87 ILE A C 1
ATOM 739 O O . ILE A 1 87 ? 0.141 8.393 -16.524 1.00 79.25 87 ILE A O 1
ATOM 743 N N . LYS A 1 88 ? -1.491 9.542 -17.543 1.00 70.19 88 LYS A N 1
ATOM 744 C CA . LYS A 1 88 ? -0.612 10.595 -18.095 1.00 70.19 88 LYS A CA 1
ATOM 745 C C . LYS A 1 88 ? 0.057 11.484 -17.030 1.00 70.19 88 LYS A C 1
ATOM 747 O O . LYS A 1 88 ? 0.973 12.237 -17.354 1.00 70.19 88 LYS A O 1
ATOM 752 N N . GLU A 1 89 ? -0.394 11.423 -15.780 1.00 69.88 89 GLU A N 1
ATOM 753 C CA . GLU A 1 89 ? 0.192 12.165 -14.660 1.00 69.88 89 GLU A CA 1
ATOM 754 C C . GLU A 1 89 ? 1.477 11.485 -14.166 1.00 69.88 89 GLU A C 1
ATOM 756 O O . GLU A 1 89 ? 1.451 10.366 -13.651 1.00 69.88 89 GLU A O 1
ATOM 761 N N . LYS A 1 90 ? 2.614 12.180 -14.279 1.00 62.66 90 LYS A N 1
ATOM 762 C CA . LYS A 1 90 ? 3.891 11.710 -13.723 1.00 62.66 90 LYS A CA 1
ATOM 763 C C . LYS A 1 90 ? 3.817 11.601 -12.191 1.00 62.66 90 LYS A C 1
ATOM 765 O O . LYS A 1 90 ? 3.228 12.456 -11.536 1.00 62.66 90 LYS A O 1
ATOM 770 N N . GLY A 1 91 ? 4.483 10.595 -11.614 1.00 64.31 91 GLY A N 1
ATOM 771 C CA . GLY A 1 91 ? 4.654 10.468 -10.154 1.00 64.31 91 GLY A CA 1
ATOM 772 C C . GLY A 1 91 ? 3.514 9.761 -9.410 1.00 64.31 91 GLY A C 1
ATOM 773 O O . GLY A 1 91 ? 3.362 9.939 -8.200 1.00 64.31 91 GLY A O 1
ATOM 774 N N . ARG A 1 92 ? 2.707 8.966 -10.119 1.00 74.88 92 ARG A N 1
ATOM 775 C CA . ARG A 1 92 ? 1.636 8.140 -9.537 1.00 74.88 92 ARG A CA 1
ATOM 776 C C . ARG A 1 92 ? 2.111 6.769 -9.055 1.00 74.88 92 ARG A C 1
ATOM 778 O O . ARG A 1 92 ? 1.294 6.028 -8.531 1.00 74.88 92 ARG A O 1
ATOM 785 N N . ASP A 1 93 ? 3.392 6.446 -9.198 1.00 88.88 93 ASP A N 1
ATOM 786 C CA . ASP A 1 93 ? 3.915 5.160 -8.747 1.00 88.88 93 ASP A CA 1
ATOM 787 C C . ASP A 1 93 ? 3.981 5.090 -7.218 1.00 88.88 93 ASP A C 1
ATOM 789 O O . ASP A 1 93 ? 4.315 6.063 -6.530 1.00 88.88 93 ASP A O 1
ATOM 793 N N . TYR A 1 94 ? 3.700 3.908 -6.681 1.00 92.75 94 TYR A N 1
ATOM 794 C CA . TYR A 1 94 ? 3.806 3.624 -5.255 1.00 92.75 94 TYR A CA 1
ATOM 795 C C . TYR A 1 94 ? 4.849 2.545 -5.061 1.00 92.75 94 TYR A C 1
ATOM 797 O O . TYR A 1 94 ? 4.754 1.493 -5.675 1.00 92.75 94 TYR A O 1
ATOM 805 N N . TYR A 1 95 ? 5.811 2.785 -4.180 1.00 93.81 95 TYR A N 1
ATOM 806 C CA . TYR A 1 95 ? 6.778 1.768 -3.788 1.00 93.81 95 TYR A CA 1
ATOM 807 C C . TYR A 1 95 ? 6.375 1.256 -2.416 1.00 93.81 95 TYR A C 1
ATOM 809 O O . TYR A 1 95 ? 6.250 2.053 -1.475 1.00 93.81 95 TYR A O 1
ATOM 817 N N . LEU A 1 96 ? 6.142 -0.049 -2.333 1.00 95.19 96 LEU A N 1
ATOM 818 C CA . LEU A 1 96 ? 5.736 -0.751 -1.128 1.00 95.19 96 LEU A CA 1
ATOM 819 C C . LEU A 1 96 ? 6.829 -1.739 -0.742 1.00 95.19 96 LEU A C 1
ATOM 821 O O . LEU A 1 96 ? 7.277 -2.524 -1.572 1.00 95.19 96 LEU A O 1
ATOM 825 N N . ARG A 1 97 ? 7.275 -1.657 0.511 1.00 94.94 97 ARG A N 1
ATOM 826 C CA . ARG A 1 97 ? 8.358 -2.470 1.056 1.00 94.94 97 ARG A CA 1
ATOM 827 C C . ARG A 1 97 ? 7.909 -3.218 2.304 1.00 94.94 97 ARG A C 1
ATOM 829 O O . ARG A 1 97 ? 7.326 -2.612 3.202 1.00 94.94 97 ARG A O 1
ATOM 836 N N . ALA A 1 98 ? 8.234 -4.498 2.389 1.00 94.69 98 ALA A N 1
ATOM 837 C CA . ALA A 1 98 ? 7.996 -5.327 3.563 1.00 94.69 98 ALA A CA 1
ATOM 838 C C . ALA A 1 98 ? 9.237 -5.434 4.468 1.00 94.69 98 ALA A C 1
ATOM 840 O O . ALA A 1 98 ? 10.355 -5.083 4.078 1.00 94.69 98 ALA A O 1
ATOM 841 N N . GLU A 1 99 ? 9.030 -5.915 5.697 1.00 93.75 99 GLU A N 1
ATOM 842 C CA . GLU A 1 99 ? 10.120 -6.284 6.618 1.00 93.75 99 GLU A CA 1
ATOM 843 C C . GLU A 1 99 ? 10.677 -7.684 6.300 1.00 93.75 99 GLU A C 1
ATOM 845 O O . GLU A 1 99 ? 11.843 -7.949 6.582 1.00 93.75 99 GLU A O 1
ATOM 850 N N . SER A 1 100 ? 9.875 -8.547 5.665 1.00 92.69 100 SER A N 1
ATOM 851 C CA . SER A 1 100 ? 10.264 -9.878 5.189 1.00 92.69 100 SER A CA 1
ATOM 852 C C . SER A 1 100 ? 9.500 -10.259 3.908 1.00 92.69 100 SER A C 1
ATOM 854 O O . SER A 1 100 ? 8.461 -9.650 3.624 1.00 9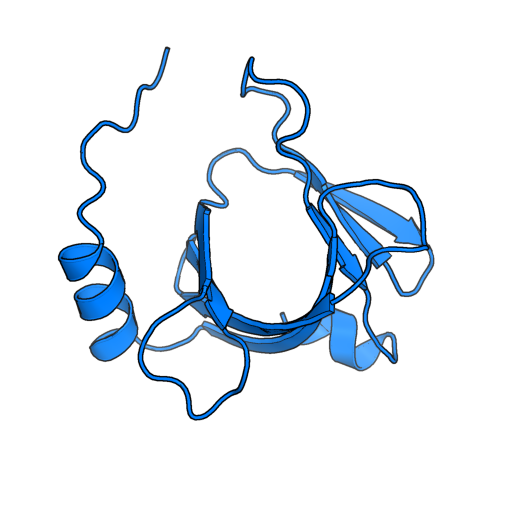2.69 100 SER A O 1
ATOM 856 N N . PRO A 1 101 ? 9.963 -11.257 3.131 1.00 90.19 101 PRO A N 1
ATOM 857 C CA . PRO A 1 101 ? 9.269 -11.706 1.921 1.00 90.19 101 PRO A CA 1
ATOM 858 C C . PRO A 1 101 ? 7.844 -12.215 2.188 1.00 90.19 101 PRO A C 1
ATOM 860 O O . PRO A 1 101 ? 6.933 -11.960 1.404 1.00 90.19 101 PRO A O 1
ATOM 863 N N . GLU A 1 102 ? 7.612 -12.877 3.323 1.00 89.94 102 GLU A N 1
ATOM 864 C CA . GLU A 1 102 ? 6.297 -13.408 3.707 1.00 89.94 102 GLU A CA 1
ATOM 865 C C . GLU A 1 102 ? 5.285 -12.278 3.921 1.00 89.94 102 GLU A C 1
ATOM 867 O O . GLU A 1 102 ? 4.127 -12.380 3.518 1.00 89.94 102 GLU A O 1
ATOM 872 N N . LEU A 1 103 ? 5.739 -11.168 4.513 1.00 89.69 103 LEU A N 1
ATOM 873 C CA . LEU A 1 103 ? 4.926 -9.969 4.714 1.00 89.69 103 LEU A CA 1
ATOM 874 C C . LEU A 1 103 ? 4.674 -9.199 3.417 1.00 89.69 103 LEU A C 1
ATOM 876 O O . LEU A 1 103 ? 3.729 -8.422 3.356 1.00 89.69 103 LEU A O 1
ATOM 880 N N . LEU A 1 104 ? 5.490 -9.393 2.381 1.00 87.31 104 LEU A N 1
ATOM 881 C CA . LEU A 1 104 ? 5.219 -8.811 1.069 1.00 87.31 104 LEU A CA 1
ATOM 882 C C . LEU A 1 104 ? 4.044 -9.516 0.384 1.00 87.31 104 LEU A C 1
ATOM 884 O O . LEU A 1 104 ? 3.247 -8.868 -0.283 1.00 87.31 104 LEU A O 1
ATOM 888 N N . MET A 1 105 ? 3.917 -10.829 0.596 1.00 83.19 105 MET A N 1
ATOM 889 C CA . MET A 1 105 ? 2.861 -11.667 0.015 1.00 83.19 105 MET A CA 1
ATOM 890 C C . MET A 1 105 ? 1.512 -11.545 0.740 1.00 83.19 105 MET A C 1
ATOM 892 O O . MET A 1 105 ? 0.489 -12.021 0.232 1.00 83.19 105 MET A O 1
ATOM 896 N N . SER A 1 106 ? 1.492 -10.916 1.920 1.00 79.50 106 SER A N 1
ATOM 897 C CA . SER A 1 106 ? 0.281 -10.738 2.728 1.00 79.50 106 SER A CA 1
ATOM 898 C C . SER A 1 106 ? -0.632 -9.605 2.252 1.00 79.50 106 SER A C 1
ATOM 900 O O . SER A 1 106 ? -1.750 -9.507 2.751 1.00 79.50 106 SER A O 1
ATOM 902 N N . ILE A 1 107 ? -0.194 -8.799 1.276 1.00 80.19 107 ILE A N 1
ATOM 903 C CA . ILE A 1 107 ? -0.965 -7.742 0.594 1.00 80.19 107 ILE A CA 1
ATOM 904 C C . ILE A 1 107 ? -1.080 -8.035 -0.904 1.00 80.19 107 ILE A C 1
ATOM 906 O O . ILE A 1 107 ? -0.335 -8.898 -1.423 1.00 80.19 107 ILE A O 1
#

InterPro domains:
  IPR001849 Pleckstrin homology domain [PF00169] (23-102)
  IPR001849 Pleckstrin homology domain [PS50003] (20-107)
  IPR001849 Pleckstrin homology domain [SM00233] (21-107)
  IPR011993 PH-like domain superfamily [G3DSA:2.30.29.30] (17-106)
  IPR045188 PH domain containing protein Boi1/Boi2-like [PTHR22902] (8-102)

Organism: NCBI:txid117903

Radius of gyration: 13.78 Å; chains: 1; bounding box: 34×26×35 Å

pLDDT: mean 85.34, std 13.66, range [32.88, 96.88]

Foldseek 3Di:
DPPVVDDDQVVVLVCVVPADFPFKAWWWKDLDPDPPDTQIWIWTDDPQKIFTPNDPPDSHTPDIDGLVQWDWADPDLFKIKTDRVPDPDPRPIMIIGDPHNVRVVRD

Sequence (107 aa):
MLLMKILNEKTVLYYFKHERHDKEGTLFKTRLQKKNHFKKRYFVLCGNILAYYERRSDVEPLGVIFLEGHSIEMVDDLTFALKFPFIKEKGRDYYLRAESPELLMSI